Protein AF-A0A7J6PT13-F1 (afdb_monomer_lite)

Sequence (139 aa):
MDRQHLGESSAKRLRRYDPVDQLLLKEYGQRLEFLDREEALTLSSSSTIFVVGQMRALAAFASDPKCVVAKGVMRQINDFVRAEAGSPSRASQTVAFVRETDGLRKVVVVGVPAEATRNNNSARPDAVSKALVKFPQFA

Foldseek 3Di:
DDDDDDDDPPPPPPPPPDVVQVVCCVPPVDGDDPDDQVRVAVPAQADAAEAEDQLVVLVVQLPDPPNPDPPQLSVVSVVVSVVCVPPRQDKDKDWDWGQDPRGTYIYIYIHDRQDDDPPGDSRPVVRVVVVVVVPPPPD

pLDDT: mean 71.65, std 16.17, range [32.19, 91.75]

Secondary structure (DSSP, 8-state):
------------------HHHHHHHHHHS-------TTGGGGS-TTPPEEEEEEHHHHHHHHH-TT--S-HHHHHHHHHHHHHTTT-TTS-EEEEEEEEETTEEEEEEEEEE-S---TTS-TT-HHHHHHHHHT-----

Radius of gyration: 19.13 Å; chains: 1; bounding box: 38×50×62 Å

Organism: Perkinsus olseni (NCBI:txid32597)

Structure (mmCIF, N/CA/C/O backbone):
data_AF-A0A7J6PT13-F1
#
_entry.id   AF-A0A7J6PT13-F1
#
loop_
_atom_site.group_PDB
_atom_site.id
_atom_site.type_symbol
_atom_site.label_atom_id
_atom_site.label_alt_id
_atom_site.label_comp_id
_atom_site.label_asym_id
_atom_site.label_entity_id
_atom_site.label_seq_id
_atom_site.pdbx_PDB_ins_code
_atom_site.Cartn_x
_atom_site.Cartn_y
_atom_site.Cartn_z
_atom_site.occupancy
_atom_site.B_iso_or_equiv
_atom_site.auth_seq_id
_atom_site.auth_comp_id
_atom_site.auth_asym_id
_atom_site.auth_atom_id
_atom_site.pdbx_PDB_model_num
ATOM 1 N N . MET A 1 1 ? 13.433 -33.694 45.423 1.00 40.78 1 MET A N 1
ATOM 2 C CA . MET A 1 1 ? 14.435 -34.007 44.383 1.00 40.78 1 MET A CA 1
ATOM 3 C C . MET A 1 1 ? 13.661 -34.810 43.346 1.00 40.78 1 MET A C 1
ATOM 5 O O . MET A 1 1 ? 12.997 -35.741 43.765 1.00 40.78 1 MET A O 1
ATOM 9 N N . ASP A 1 2 ? 13.438 -34.378 42.105 1.00 35.88 2 ASP A N 1
ATOM 10 C CA . ASP A 1 2 ? 14.356 -33.721 41.175 1.00 35.88 2 ASP A CA 1
ATOM 11 C C . ASP A 1 2 ? 13.667 -32.725 40.227 1.00 35.88 2 ASP A C 1
ATOM 13 O O . ASP A 1 2 ? 12.559 -32.942 39.741 1.00 35.88 2 ASP A O 1
ATOM 17 N N . ARG A 1 3 ? 14.373 -31.618 39.965 1.00 39.47 3 ARG A N 1
ATOM 18 C CA . ARG A 1 3 ? 14.139 -30.656 38.881 1.00 39.47 3 ARG A CA 1
ATOM 19 C C . ARG A 1 3 ? 15.107 -30.990 37.751 1.00 39.47 3 ARG A C 1
ATOM 21 O O . ARG A 1 3 ? 16.299 -30.868 38.001 1.00 39.47 3 ARG A O 1
ATOM 28 N N . GLN A 1 4 ? 14.637 -31.269 36.536 1.00 39.00 4 GLN A N 1
ATOM 29 C CA . GLN A 1 4 ? 15.401 -31.064 35.289 1.00 39.00 4 GLN A CA 1
ATOM 30 C C . GLN A 1 4 ? 14.396 -30.737 34.167 1.00 39.00 4 GLN A C 1
ATOM 32 O O . GLN A 1 4 ? 13.620 -31.586 33.752 1.00 39.00 4 GLN A O 1
ATOM 37 N N . HIS A 1 5 ? 14.146 -29.451 33.900 1.00 36.44 5 HIS A N 1
ATOM 38 C CA . HIS A 1 5 ? 14.723 -28.694 32.778 1.00 36.44 5 HIS A CA 1
ATOM 39 C C . HIS A 1 5 ? 14.516 -29.361 31.406 1.00 36.44 5 HIS A C 1
ATOM 41 O O . HIS A 1 5 ? 15.438 -29.913 30.814 1.00 36.44 5 HIS A O 1
ATOM 47 N N . LEU A 1 6 ? 13.293 -29.240 30.879 1.00 40.22 6 LEU A N 1
ATOM 48 C CA . LEU A 1 6 ? 13.044 -29.314 29.441 1.00 40.22 6 LEU A CA 1
ATOM 49 C C . LEU A 1 6 ? 13.684 -28.084 28.795 1.00 40.22 6 LEU A C 1
ATOM 51 O O . LEU A 1 6 ? 13.354 -26.948 29.131 1.00 40.22 6 LEU A O 1
ATOM 55 N N . GLY A 1 7 ? 14.659 -28.337 27.925 1.00 34.41 7 GLY A N 1
ATOM 56 C CA . GLY A 1 7 ? 15.387 -27.317 27.191 1.00 34.41 7 GLY A CA 1
ATOM 57 C C . GLY A 1 7 ? 14.455 -26.519 26.290 1.00 34.41 7 GLY A C 1
ATOM 58 O O . GLY A 1 7 ? 14.064 -26.979 25.218 1.00 34.41 7 GLY A O 1
ATOM 59 N N . GLU A 1 8 ? 14.153 -25.293 26.703 1.00 40.03 8 GLU A N 1
ATOM 60 C CA . GLU A 1 8 ? 13.718 -24.257 25.782 1.00 40.03 8 GLU A CA 1
ATOM 61 C C . GLU A 1 8 ? 14.886 -23.960 24.847 1.00 40.03 8 GLU A C 1
ATOM 63 O O . GLU A 1 8 ? 15.922 -23.405 25.225 1.00 40.03 8 GLU A O 1
ATOM 68 N N . SER A 1 9 ? 14.718 -24.417 23.610 1.00 37.75 9 SER A N 1
ATOM 69 C CA . SER A 1 9 ? 15.548 -24.075 22.468 1.00 37.75 9 SER A CA 1
ATOM 70 C C . SER A 1 9 ? 15.574 -22.555 22.321 1.00 37.75 9 SER A C 1
ATOM 72 O O . SER A 1 9 ? 14.719 -21.943 21.683 1.00 37.75 9 SER A O 1
ATOM 74 N N . SER A 1 10 ? 16.575 -21.943 22.948 1.00 40.19 10 SER A N 1
ATOM 75 C CA . SER A 1 10 ? 17.066 -20.604 22.659 1.00 40.19 10 SER A CA 1
ATOM 76 C C . SER A 1 10 ? 17.574 -20.602 21.217 1.00 40.19 10 SER A C 1
ATOM 78 O O . SER A 1 10 ? 18.769 -20.725 20.932 1.00 40.19 10 SER A O 1
ATOM 80 N N . ALA A 1 11 ? 16.637 -20.526 20.271 1.00 41.66 11 ALA A N 1
ATOM 81 C CA . ALA A 1 11 ? 16.931 -20.162 18.904 1.00 41.66 11 ALA A CA 1
ATOM 82 C C . ALA A 1 11 ? 17.664 -18.824 18.986 1.00 41.66 11 ALA A C 1
ATOM 84 O O . ALA A 1 11 ? 17.089 -17.813 19.391 1.00 41.66 11 ALA A O 1
ATOM 85 N N . LYS A 1 12 ? 18.968 -18.858 18.692 1.00 41.50 12 LYS A N 1
ATOM 86 C CA . LYS A 1 12 ? 19.867 -17.706 18.696 1.00 41.50 12 LYS A CA 1
ATOM 87 C C . LYS A 1 12 ? 19.155 -16.551 17.999 1.00 41.50 12 LYS A C 1
ATOM 89 O O . LYS A 1 12 ? 19.058 -16.544 16.773 1.00 41.50 12 LYS A O 1
ATOM 94 N N . ARG A 1 13 ? 18.639 -15.593 18.780 1.00 43.84 13 ARG A N 1
ATOM 95 C CA . ARG A 1 13 ? 18.109 -14.325 18.277 1.00 43.84 13 ARG A CA 1
ATOM 96 C C . ARG A 1 13 ? 19.262 -13.664 17.538 1.00 43.84 13 ARG A C 1
ATOM 98 O O . ARG A 1 13 ? 20.152 -13.077 18.154 1.00 43.84 13 ARG A O 1
ATOM 105 N N . LEU A 1 14 ? 19.283 -13.848 16.221 1.00 43.50 14 LEU A N 1
ATOM 106 C CA . LEU A 1 14 ? 20.180 -13.157 15.317 1.00 43.50 14 LEU A CA 1
ATOM 107 C C . LEU A 1 14 ? 19.964 -11.676 15.621 1.00 43.50 14 LEU A C 1
ATOM 109 O O . LEU A 1 14 ? 18.862 -11.169 15.411 1.00 43.50 14 LEU A O 1
ATOM 113 N N . ARG A 1 15 ? 20.961 -11.006 16.211 1.00 51.12 15 ARG A N 1
ATOM 114 C CA . ARG A 1 15 ? 20.910 -9.559 16.426 1.00 51.12 15 ARG A CA 1
ATOM 115 C C . ARG A 1 15 ? 20.896 -8.928 15.036 1.00 51.12 15 ARG A C 1
ATOM 117 O O . ARG A 1 15 ? 21.951 -8.684 14.459 1.00 51.12 15 ARG A O 1
ATOM 124 N N . ARG A 1 16 ? 19.702 -8.771 14.457 1.00 56.38 16 ARG A N 1
ATOM 125 C CA . ARG A 1 16 ? 19.491 -8.029 13.220 1.00 56.38 16 ARG A CA 1
ATOM 126 C C . ARG A 1 16 ? 19.818 -6.585 13.555 1.00 56.38 16 ARG A C 1
ATOM 128 O O . ARG A 1 16 ? 19.066 -5.919 14.257 1.00 56.38 16 ARG A O 1
ATOM 135 N N . TYR A 1 17 ? 20.997 -6.152 13.135 1.00 58.03 17 TYR A N 1
ATOM 136 C CA . TYR A 1 17 ? 21.304 -4.739 13.052 1.00 58.03 17 TYR A CA 1
ATOM 137 C C . TYR A 1 17 ? 20.387 -4.159 11.976 1.00 58.03 17 TYR A C 1
ATOM 139 O O . TYR A 1 17 ? 20.582 -4.432 10.792 1.00 58.03 17 TYR A O 1
ATOM 147 N N . ASP A 1 18 ? 19.355 -3.437 12.405 1.00 64.19 18 ASP A N 1
ATOM 148 C CA . ASP A 1 18 ? 18.513 -2.651 11.517 1.00 64.19 18 ASP A CA 1
ATOM 149 C C . ASP A 1 18 ? 18.920 -1.175 11.663 1.00 64.19 18 ASP A C 1
ATOM 151 O O . ASP A 1 18 ? 18.640 -0.552 12.694 1.00 64.19 18 ASP A O 1
ATOM 155 N N . PRO A 1 19 ? 19.654 -0.613 10.687 1.00 65.38 19 PRO A N 1
ATOM 156 C CA . PRO A 1 19 ? 20.096 0.775 10.747 1.00 65.38 19 PRO A CA 1
ATOM 157 C C . PRO A 1 19 ? 18.920 1.759 10.748 1.00 65.38 19 PRO A C 1
ATOM 159 O O . PRO A 1 19 ? 19.073 2.868 11.254 1.00 65.38 19 PRO A O 1
ATOM 162 N N . VAL A 1 20 ? 17.754 1.362 10.226 1.00 65.31 20 VAL A N 1
ATOM 163 C CA . VAL A 1 20 ? 16.544 2.192 10.231 1.00 65.31 20 VAL A CA 1
ATOM 164 C C . VAL A 1 20 ? 15.955 2.248 11.636 1.00 65.31 20 VAL A C 1
ATOM 166 O O . VAL A 1 20 ? 15.652 3.336 12.117 1.00 65.31 20 VAL A O 1
ATOM 169 N N . ASP A 1 21 ? 15.881 1.110 12.330 1.00 66.00 21 ASP A N 1
ATOM 170 C CA . ASP A 1 21 ? 15.416 1.051 13.724 1.00 66.00 21 ASP A CA 1
ATOM 171 C C . ASP A 1 21 ? 16.320 1.886 14.650 1.00 66.00 21 ASP A C 1
ATOM 173 O O . ASP A 1 21 ? 15.839 2.637 15.493 1.00 66.00 21 ASP A O 1
ATOM 177 N N . GLN A 1 22 ? 17.646 1.854 14.447 1.00 67.56 22 GLN A N 1
ATOM 178 C CA . GLN A 1 22 ? 18.566 2.710 15.211 1.00 67.56 22 GLN A CA 1
ATOM 179 C C . GLN A 1 22 ? 18.413 4.200 14.912 1.00 67.56 22 GLN A C 1
ATOM 181 O O . GLN A 1 22 ? 18.582 5.017 15.819 1.00 67.56 22 GLN A O 1
ATOM 186 N N . LEU A 1 23 ? 18.160 4.558 13.654 1.00 70.75 23 LEU A N 1
ATOM 187 C CA . LEU A 1 23 ? 17.964 5.947 13.258 1.00 70.75 23 LEU A CA 1
ATOM 188 C C . LEU A 1 23 ? 16.668 6.493 13.862 1.00 70.75 23 LEU A C 1
ATOM 190 O O . LEU A 1 23 ? 16.691 7.545 14.493 1.00 70.75 23 LEU A O 1
ATOM 194 N N . LEU A 1 24 ? 15.577 5.731 13.778 1.00 66.56 24 LEU A N 1
ATOM 195 C CA . LEU A 1 24 ? 14.292 6.102 14.370 1.00 66.56 24 LEU A CA 1
ATOM 196 C C . LEU A 1 24 ? 14.362 6.205 15.895 1.00 66.56 24 LEU A C 1
ATOM 198 O O . LEU A 1 24 ? 13.853 7.166 16.474 1.00 66.56 24 LEU A O 1
ATOM 202 N N . LEU A 1 25 ? 15.068 5.278 16.544 1.00 69.25 25 LEU A N 1
ATOM 203 C CA . LEU A 1 25 ? 15.253 5.321 17.989 1.00 69.25 25 LEU A CA 1
ATOM 204 C C . LEU A 1 25 ? 16.077 6.541 18.421 1.00 69.25 25 LEU A C 1
ATOM 206 O O . LEU A 1 25 ? 15.784 7.142 19.451 1.00 69.25 25 LEU A O 1
ATOM 210 N N . LYS A 1 26 ? 17.101 6.919 17.645 1.00 69.38 26 LYS A N 1
ATOM 211 C CA . LYS A 1 26 ? 17.956 8.075 17.947 1.00 69.38 26 LYS A CA 1
ATOM 212 C C . LYS A 1 26 ? 17.286 9.415 17.665 1.00 69.38 26 LYS A C 1
ATOM 214 O O . LYS A 1 26 ? 17.447 10.328 18.465 1.00 69.38 26 LYS A O 1
ATOM 219 N N . GLU A 1 27 ? 16.598 9.548 16.537 1.00 67.31 27 GLU A N 1
ATOM 220 C CA . GLU A 1 27 ? 16.033 10.831 16.101 1.00 67.31 27 GLU A CA 1
ATOM 221 C C . GLU A 1 27 ? 14.636 11.086 16.670 1.00 67.31 27 GLU A C 1
ATOM 223 O O . GLU A 1 27 ? 14.301 12.228 16.973 1.00 67.31 27 GLU A O 1
ATOM 228 N N . TYR A 1 28 ? 13.839 10.034 16.863 1.00 64.88 28 TYR A N 1
ATOM 229 C CA . TYR A 1 28 ? 12.422 10.159 17.210 1.00 64.88 28 TYR A CA 1
ATOM 230 C C . TYR A 1 28 ? 12.048 9.449 18.518 1.00 64.88 28 TYR A C 1
ATOM 232 O O . TYR A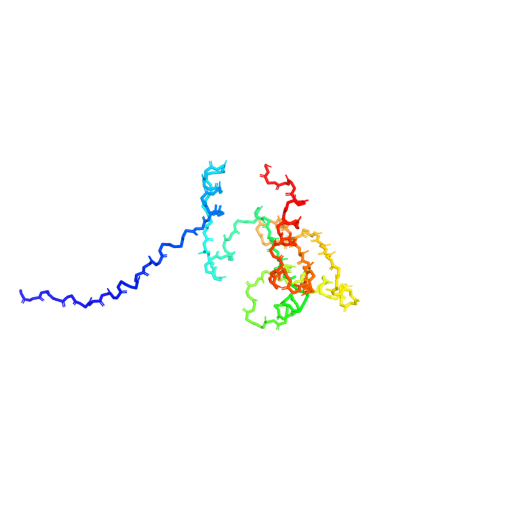 1 28 ? 10.899 9.530 18.945 1.00 64.88 28 TYR A O 1
ATOM 240 N N . GLY A 1 29 ? 12.985 8.743 19.167 1.00 66.56 29 GLY A N 1
ATOM 241 C CA . GLY A 1 29 ? 12.704 7.962 20.379 1.00 66.56 29 GLY A CA 1
ATOM 242 C C . GLY A 1 29 ? 11.731 6.802 20.146 1.00 66.56 29 GLY A C 1
ATOM 243 O O . GLY A 1 29 ? 11.183 6.252 21.099 1.00 66.56 29 GLY A O 1
ATOM 244 N N . GLN A 1 30 ? 11.494 6.442 18.884 1.00 57.94 30 GLN A N 1
ATOM 245 C CA . GLN A 1 30 ? 10.536 5.422 18.482 1.00 57.94 30 GLN A CA 1
ATOM 246 C C . GLN A 1 30 ? 11.268 4.151 18.081 1.00 57.94 30 GLN A C 1
ATOM 248 O O . GLN A 1 30 ? 12.297 4.195 17.411 1.00 57.94 30 GLN A O 1
ATOM 253 N N . ARG A 1 31 ? 10.715 3.009 18.481 1.00 60.91 31 ARG A N 1
ATOM 254 C CA . ARG A 1 31 ? 11.207 1.698 18.075 1.00 60.91 31 ARG A CA 1
ATOM 255 C C . ARG A 1 31 ? 10.264 1.117 17.035 1.00 60.91 31 ARG A C 1
ATOM 257 O O . ARG A 1 31 ? 9.049 1.183 17.212 1.00 60.91 31 ARG A O 1
ATOM 264 N N . LEU A 1 32 ? 10.811 0.544 15.969 1.00 59.31 32 LEU A N 1
ATOM 265 C CA . LEU A 1 32 ? 10.021 -0.252 15.045 1.00 59.31 32 LEU A CA 1
ATOM 266 C C . LEU A 1 32 ? 9.650 -1.557 15.743 1.00 59.31 32 LEU A C 1
ATOM 268 O O . LEU A 1 32 ? 10.495 -2.410 16.020 1.00 59.31 32 LEU A O 1
ATOM 272 N N . GLU A 1 33 ? 8.367 -1.710 16.030 1.00 59.84 33 GLU A N 1
ATOM 273 C CA . GLU A 1 33 ? 7.824 -2.969 16.507 1.00 59.84 33 GLU A CA 1
ATOM 274 C C . GLU A 1 33 ? 7.335 -3.780 15.311 1.00 59.84 33 GLU A C 1
ATOM 276 O O . GLU A 1 33 ? 6.487 -3.347 14.528 1.00 59.84 33 GLU A O 1
ATOM 281 N N . PHE A 1 34 ? 7.905 -4.974 15.157 1.00 62.81 34 PHE A N 1
ATOM 282 C CA . PHE A 1 34 ? 7.317 -5.989 14.297 1.00 62.81 34 PHE A CA 1
ATOM 283 C C . PHE A 1 34 ? 6.085 -6.526 15.014 1.00 62.81 34 PHE A C 1
ATOM 285 O O . PHE A 1 34 ? 6.211 -7.360 15.906 1.00 62.81 34 PHE A O 1
ATOM 292 N N . LEU A 1 35 ? 4.922 -6.011 14.634 1.00 56.50 35 LEU A N 1
ATOM 293 C CA . LEU A 1 35 ? 3.638 -6.517 15.097 1.00 56.50 35 LEU A CA 1
ATOM 294 C C . LEU A 1 35 ? 3.230 -7.708 14.235 1.00 56.50 35 LEU A C 1
ATOM 296 O O . LEU A 1 35 ? 3.298 -7.645 13.000 1.00 56.50 35 LEU A O 1
ATOM 300 N N . ASP A 1 36 ? 2.794 -8.784 14.883 1.00 57.66 36 ASP A N 1
ATOM 301 C CA . ASP A 1 36 ? 2.175 -9.898 14.172 1.00 57.66 36 ASP A CA 1
ATOM 302 C C . ASP A 1 36 ? 0.818 -9.474 13.577 1.00 57.66 36 ASP A C 1
ATOM 304 O O . ASP A 1 36 ? 0.228 -8.454 13.950 1.00 57.66 36 ASP A O 1
ATOM 308 N N . ARG A 1 37 ? 0.306 -10.258 12.614 1.00 55.38 37 ARG A N 1
ATOM 309 C CA . ARG A 1 37 ? -0.883 -9.904 11.804 1.00 55.38 37 ARG A CA 1
ATOM 310 C C . ARG A 1 37 ? -2.119 -9.555 12.650 1.00 55.38 37 ARG A C 1
ATOM 312 O O . ARG A 1 37 ? -2.944 -8.765 12.200 1.00 55.38 37 ARG A O 1
ATOM 319 N N . GLU A 1 38 ? -2.248 -10.133 13.843 1.00 52.34 38 GLU A N 1
ATOM 320 C CA . GLU A 1 38 ? -3.366 -9.890 14.766 1.00 52.34 38 GLU A CA 1
ATOM 321 C C . GLU A 1 38 ? -3.175 -8.632 15.629 1.00 52.34 38 GLU A C 1
ATOM 323 O O . GLU A 1 38 ? -4.145 -7.936 15.920 1.00 52.34 38 GLU A O 1
ATOM 328 N N . GLU A 1 39 ? -1.938 -8.273 15.974 1.00 54.25 39 GLU A N 1
ATOM 329 C CA . GLU A 1 39 ? -1.628 -7.108 16.815 1.00 54.25 39 GLU A CA 1
ATOM 330 C C . GLU A 1 39 ? -1.719 -5.796 16.026 1.00 54.25 39 GLU A C 1
ATOM 332 O O . GLU A 1 39 ? -2.187 -4.783 16.551 1.00 54.25 39 GLU A O 1
ATOM 337 N N . ALA A 1 40 ? -1.399 -5.823 14.726 1.00 57.69 40 ALA A N 1
ATOM 338 C CA . ALA A 1 40 ? -1.581 -4.683 13.823 1.00 57.69 40 ALA A CA 1
ATOM 339 C C . ALA A 1 40 ? -3.043 -4.183 13.770 1.00 57.69 40 ALA A C 1
ATOM 341 O O . ALA A 1 40 ? -3.294 -3.015 13.468 1.00 57.69 40 ALA A O 1
ATOM 342 N N . LEU A 1 41 ? -4.017 -5.043 14.093 1.00 52.75 41 LEU A N 1
ATOM 343 C CA . LEU A 1 41 ? -5.444 -4.704 14.120 1.00 52.75 41 LEU A CA 1
AT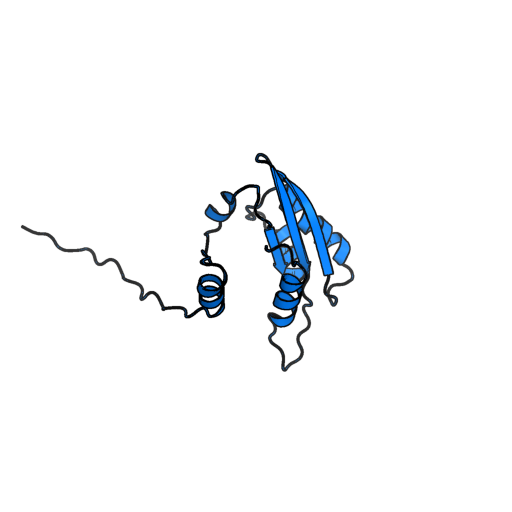OM 344 C C . LEU A 1 41 ? -5.834 -3.836 15.321 1.00 52.75 41 LEU A C 1
ATOM 346 O O . LEU A 1 41 ? -6.872 -3.181 15.276 1.00 52.75 41 LEU A O 1
ATOM 350 N N . THR A 1 42 ? -5.006 -3.811 16.368 1.00 56.56 42 THR A N 1
ATOM 351 C CA . THR A 1 42 ? -5.234 -3.017 17.588 1.00 56.56 42 THR A CA 1
ATOM 352 C C . THR A 1 42 ? -4.563 -1.643 17.569 1.00 56.56 42 THR A C 1
ATOM 354 O O . THR A 1 42 ? -4.660 -0.895 18.542 1.00 56.56 42 THR A O 1
ATOM 357 N N . LEU A 1 43 ? -3.903 -1.271 16.464 1.00 56.88 43 LEU A N 1
ATOM 358 C CA . LEU A 1 43 ? -3.306 0.056 16.311 1.00 56.88 43 LEU A CA 1
ATOM 359 C C . LEU A 1 43 ? -4.375 1.148 16.472 1.00 56.88 43 LEU A C 1
ATOM 361 O O . LEU A 1 43 ? -5.452 1.068 15.884 1.00 56.88 43 LEU A O 1
ATOM 365 N N . SER A 1 44 ? -4.052 2.193 17.241 1.00 57.03 44 SER A N 1
ATOM 366 C CA . SER A 1 44 ? -4.915 3.360 17.486 1.00 57.03 44 SER A CA 1
ATOM 367 C C . SER A 1 44 ? -5.564 3.888 16.197 1.00 57.03 44 SER A C 1
ATOM 369 O O . SER A 1 44 ? -4.934 3.947 15.131 1.00 57.03 44 SER A O 1
ATOM 371 N N . SER A 1 45 ? -6.823 4.318 16.279 1.00 59.66 45 SER A N 1
ATOM 372 C CA . SER A 1 45 ? -7.589 4.902 15.170 1.00 59.66 45 SER A CA 1
ATOM 373 C C . SER A 1 45 ? -6.987 6.186 14.590 1.00 59.66 45 SER A C 1
ATOM 375 O O . SER A 1 45 ? -7.348 6.564 13.479 1.00 59.66 45 SER A O 1
ATOM 377 N N . SER A 1 46 ? -6.025 6.811 15.277 1.00 62.03 46 SER A N 1
ATOM 378 C CA . SER A 1 46 ? -5.284 7.984 14.792 1.00 62.03 46 SER A CA 1
ATOM 379 C C . SER A 1 46 ? -4.082 7.668 13.888 1.00 62.03 46 SER A C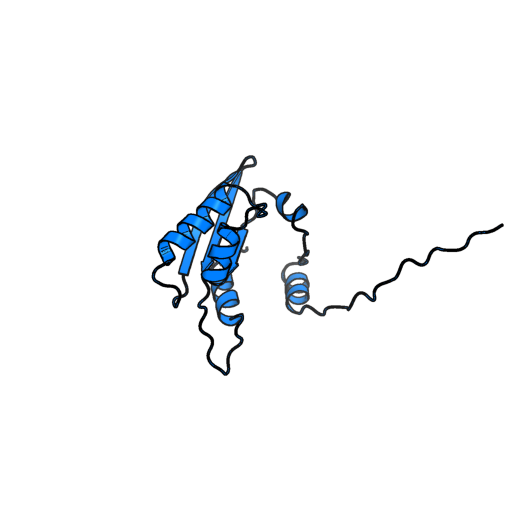 1
ATOM 381 O O . SER A 1 46 ? -3.491 8.586 13.320 1.00 62.03 46 SER A O 1
ATOM 383 N N . SER A 1 47 ? -3.691 6.398 13.745 1.00 72.12 47 SER A N 1
ATOM 384 C CA . SER A 1 47 ? -2.500 6.013 12.973 1.00 72.12 47 SER A CA 1
ATOM 385 C C . SER A 1 47 ? -2.720 6.102 11.456 1.00 72.12 47 SER A C 1
ATOM 387 O O . SER A 1 47 ? -3.786 5.776 10.942 1.00 72.12 47 SER A O 1
ATOM 389 N N . THR A 1 48 ? -1.707 6.544 10.705 1.00 79.00 48 THR A N 1
ATOM 390 C CA . THR A 1 48 ? -1.745 6.483 9.233 1.00 79.00 48 THR A CA 1
ATOM 391 C C . THR A 1 48 ? -1.298 5.099 8.771 1.00 79.00 48 THR A C 1
ATOM 393 O O . THR A 1 48 ? -0.237 4.632 9.177 1.00 79.00 48 THR A O 1
ATOM 396 N N . ILE A 1 49 ? -2.070 4.462 7.889 1.00 8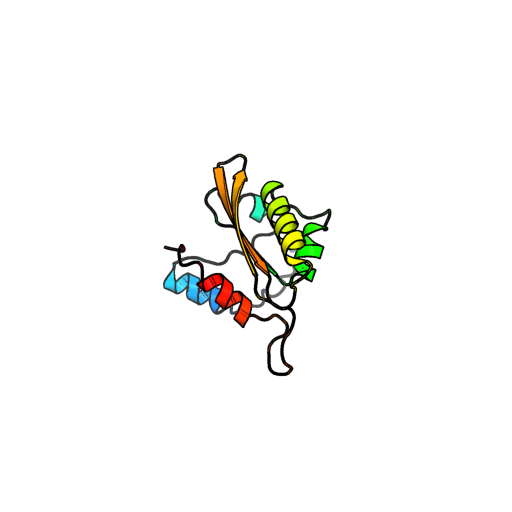2.94 49 ILE A N 1
ATOM 397 C CA . ILE A 1 49 ? -1.694 3.184 7.271 1.00 82.94 49 ILE A CA 1
ATOM 398 C C . ILE A 1 49 ? -1.027 3.451 5.927 1.00 82.94 49 ILE A C 1
ATOM 400 O O . ILE A 1 49 ? -1.622 4.077 5.048 1.00 82.94 49 ILE A O 1
ATOM 404 N N . PHE A 1 50 ? 0.174 2.907 5.751 1.00 85.38 50 PHE A N 1
ATOM 405 C CA . PHE A 1 50 ? 0.869 2.868 4.470 1.00 85.38 50 PHE A CA 1
ATOM 406 C C . PHE A 1 50 ? 0.810 1.461 3.890 1.00 85.38 50 PHE A C 1
ATOM 408 O O . PHE A 1 50 ? 1.254 0.498 4.510 1.00 85.38 50 PHE A O 1
ATOM 415 N N . VAL A 1 51 ? 0.293 1.353 2.671 1.00 88.50 51 VAL A N 1
ATOM 416 C CA . VAL A 1 51 ? 0.300 0.120 1.888 1.00 88.50 51 VAL A CA 1
ATOM 417 C C . VAL A 1 51 ? 1.169 0.371 0.668 1.00 88.50 51 VAL A C 1
ATOM 419 O O . VAL A 1 51 ? 0.770 1.078 -0.256 1.00 88.50 51 VAL A O 1
ATOM 422 N N . VAL A 1 52 ? 2.380 -0.179 0.676 1.00 87.88 52 VAL A N 1
ATOM 423 C CA . VAL A 1 52 ? 3.362 0.026 -0.392 1.00 87.88 52 VAL A CA 1
ATOM 424 C C . VAL A 1 52 ? 3.671 -1.311 -1.037 1.00 87.88 52 VAL A C 1
ATOM 426 O O . VAL A 1 52 ? 4.023 -2.272 -0.357 1.00 87.88 52 VAL A O 1
ATOM 429 N N . GLY A 1 53 ? 3.557 -1.382 -2.357 1.00 88.38 53 GLY A N 1
ATOM 430 C CA . GLY A 1 53 ? 3.860 -2.610 -3.072 1.00 88.38 53 GLY A CA 1
ATOM 431 C C . GLY A 1 53 ? 3.827 -2.436 -4.577 1.00 88.38 53 GLY A C 1
ATOM 432 O O . GLY A 1 53 ? 3.340 -1.441 -5.109 1.00 88.38 53 GLY A O 1
ATOM 433 N N . GLN A 1 54 ? 4.368 -3.422 -5.285 1.00 87.69 54 GLN A N 1
ATOM 434 C CA . GLN A 1 54 ? 4.186 -3.497 -6.731 1.00 87.69 54 GLN A CA 1
ATOM 435 C C . GLN A 1 54 ? 2.715 -3.780 -7.043 1.00 87.69 54 GLN A C 1
ATOM 437 O O . GLN A 1 54 ? 2.054 -4.493 -6.288 1.00 87.69 54 GLN A O 1
ATOM 442 N N . MET A 1 55 ? 2.218 -3.315 -8.192 1.00 87.50 55 MET A N 1
ATOM 443 C CA . MET A 1 55 ? 0.809 -3.502 -8.572 1.00 87.50 55 MET A CA 1
ATOM 444 C C . MET A 1 55 ? 0.346 -4.963 -8.513 1.00 87.50 55 MET A C 1
ATOM 446 O O . MET A 1 55 ? -0.753 -5.241 -8.046 1.00 87.50 55 MET A O 1
ATOM 450 N N . ARG A 1 56 ? 1.204 -5.915 -8.905 1.00 86.44 56 ARG A N 1
ATOM 451 C CA . ARG A 1 56 ? 0.901 -7.354 -8.798 1.00 86.44 56 ARG A CA 1
ATOM 452 C C . ARG A 1 56 ? 0.763 -7.824 -7.350 1.00 86.44 56 ARG A C 1
ATOM 454 O O . ARG A 1 56 ? -0.132 -8.607 -7.056 1.00 86.44 56 ARG A O 1
ATOM 461 N N . ALA A 1 57 ? 1.627 -7.344 -6.458 1.00 87.75 57 ALA A N 1
ATOM 462 C CA . ALA A 1 57 ? 1.571 -7.679 -5.039 1.00 87.75 57 ALA A CA 1
ATOM 463 C C . ALA A 1 57 ? 0.338 -7.055 -4.370 1.00 87.75 57 ALA A C 1
ATOM 465 O O . ALA A 1 57 ? -0.338 -7.730 -3.602 1.00 87.75 57 ALA A O 1
ATOM 466 N N . LEU A 1 58 ? -0.000 -5.809 -4.719 1.00 89.25 58 LEU A N 1
ATOM 467 C CA . LEU A 1 58 ? -1.212 -5.136 -4.245 1.00 89.25 58 LEU A CA 1
ATOM 468 C C . LEU A 1 58 ? -2.481 -5.844 -4.732 1.00 89.25 58 LEU A C 1
ATOM 470 O O . LEU A 1 58 ? -3.403 -6.040 -3.948 1.00 89.25 58 LEU A O 1
ATOM 474 N N . ALA A 1 59 ? -2.514 -6.283 -5.993 1.00 88.38 59 ALA A N 1
ATOM 475 C CA . ALA A 1 59 ? -3.6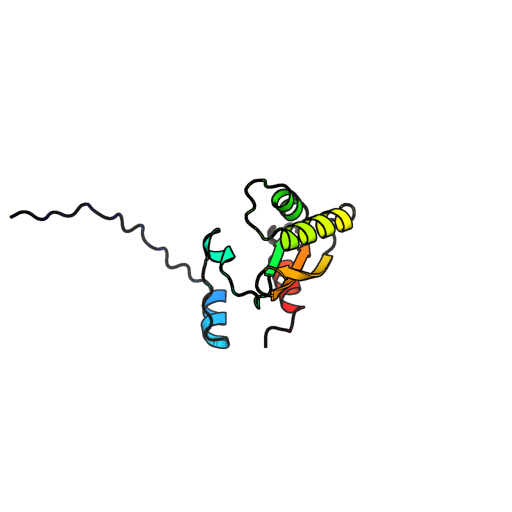25 -7.061 -6.532 1.00 88.38 59 ALA A CA 1
ATOM 476 C C . ALA A 1 59 ? -3.767 -8.421 -5.831 1.00 88.38 59 ALA A C 1
ATOM 478 O O . ALA A 1 59 ? -4.866 -8.781 -5.415 1.00 88.38 59 ALA A O 1
ATOM 479 N N . ALA A 1 60 ? -2.657 -9.144 -5.637 1.00 88.25 60 ALA A N 1
ATOM 480 C CA . ALA A 1 60 ? -2.656 -10.412 -4.910 1.00 88.25 60 ALA A CA 1
ATOM 481 C C . ALA A 1 60 ? -3.147 -10.231 -3.466 1.00 88.25 60 ALA A C 1
ATOM 483 O O . ALA A 1 60 ? -4.014 -10.975 -3.014 1.00 88.25 60 ALA A O 1
ATOM 484 N N . PHE A 1 61 ? -2.658 -9.195 -2.780 1.00 87.50 61 PHE A N 1
ATOM 485 C CA . PHE A 1 61 ? -3.082 -8.835 -1.429 1.00 87.50 61 PHE A CA 1
ATOM 486 C C . PHE A 1 61 ? -4.573 -8.484 -1.359 1.00 87.50 61 PHE A C 1
ATOM 488 O O . PHE A 1 61 ? -5.268 -8.930 -0.450 1.00 87.50 61 PHE A O 1
ATOM 495 N N . ALA A 1 62 ? -5.081 -7.730 -2.337 1.00 86.12 62 ALA A N 1
ATOM 496 C CA . ALA A 1 62 ? -6.491 -7.358 -2.417 1.00 86.12 62 ALA A CA 1
ATOM 497 C C . ALA A 1 62 ? -7.421 -8.561 -2.654 1.00 86.12 62 ALA A C 1
ATOM 499 O O . ALA A 1 62 ? -8.590 -8.525 -2.271 1.00 86.12 62 ALA A O 1
ATOM 500 N N . SER A 1 63 ? -6.894 -9.620 -3.276 1.00 84.50 63 SER A N 1
ATOM 501 C CA . SER A 1 63 ? -7.600 -10.877 -3.532 1.00 84.50 63 SER A CA 1
ATOM 502 C C . SER A 1 63 ? -7.383 -11.960 -2.467 1.00 84.50 63 SER A C 1
ATOM 504 O O . SER A 1 63 ? -8.004 -13.016 -2.566 1.00 84.50 63 SER A O 1
ATOM 506 N N . ASP A 1 64 ? -6.512 -11.739 -1.472 1.00 83.94 64 ASP A N 1
ATOM 507 C CA . ASP A 1 64 ? -6.200 -12.744 -0.448 1.00 83.94 64 ASP A CA 1
ATOM 508 C C . ASP A 1 64 ? -7.393 -12.913 0.515 1.00 83.94 64 ASP A C 1
ATOM 510 O O . ASP A 1 64 ? -7.689 -11.999 1.292 1.00 83.94 64 ASP A O 1
ATOM 514 N N . PRO A 1 65 ? -8.067 -14.082 0.534 1.00 74.94 65 PRO A N 1
ATOM 515 C CA . PRO A 1 65 ? -9.199 -14.324 1.425 1.00 74.94 65 PRO A CA 1
ATOM 516 C C . PRO A 1 65 ? -8.793 -14.368 2.903 1.00 74.94 65 PRO A C 1
ATOM 518 O O . PRO A 1 65 ? -9.649 -14.256 3.776 1.00 74.94 65 PRO A O 1
ATOM 521 N N . LYS A 1 66 ? -7.496 -14.527 3.201 1.00 78.94 66 LYS A N 1
ATOM 522 C CA . LYS A 1 66 ? -6.951 -14.484 4.563 1.00 78.94 66 LYS A CA 1
ATOM 523 C C . LYS A 1 66 ? -6.552 -13.070 4.983 1.00 78.94 66 LYS A C 1
ATOM 525 O O . LYS A 1 66 ? -5.962 -12.905 6.050 1.00 78.94 66 LYS A O 1
ATOM 530 N N . CYS A 1 67 ? -6.810 -12.056 4.156 1.00 70.81 67 CYS A N 1
ATOM 531 C CA . CYS A 1 67 ? -6.418 -10.694 4.460 1.00 70.81 67 CYS A CA 1
ATOM 532 C C . CYS A 1 67 ? -7.244 -10.103 5.602 1.00 70.81 67 CYS A C 1
ATOM 534 O O . CYS A 1 67 ? -8.420 -9.776 5.448 1.00 70.81 67 CYS A O 1
ATOM 536 N N . VAL A 1 68 ? -6.595 -9.944 6.755 1.00 70.88 68 VAL A N 1
ATOM 537 C CA . VAL A 1 68 ? -7.170 -9.296 7.932 1.00 70.88 68 VAL A CA 1
ATOM 538 C C . VAL A 1 68 ? -6.774 -7.821 7.904 1.00 70.88 68 VAL A C 1
ATOM 540 O O . VAL A 1 68 ? -5.770 -7.415 8.474 1.00 70.88 68 VAL A O 1
ATOM 543 N N . VAL A 1 69 ? -7.527 -7.019 7.156 1.00 77.38 69 VAL A N 1
ATOM 544 C CA . VAL A 1 69 ? -7.468 -5.550 7.203 1.00 77.38 69 VAL A CA 1
ATOM 545 C C . VAL A 1 69 ? -8.888 -5.004 7.232 1.00 77.38 69 VAL A C 1
ATOM 547 O O . VAL A 1 69 ? -9.826 -5.650 6.756 1.00 77.38 69 VAL A O 1
ATOM 550 N N . ALA A 1 70 ? -9.064 -3.803 7.779 1.00 78.75 70 ALA A N 1
ATOM 551 C CA . ALA A 1 70 ? -10.374 -3.171 7.835 1.00 78.75 70 ALA A CA 1
ATOM 552 C C . ALA A 1 70 ? -11.002 -3.072 6.431 1.00 78.75 70 ALA A C 1
ATOM 554 O O . ALA A 1 70 ? -10.336 -2.730 5.450 1.00 78.75 70 ALA A O 1
ATOM 555 N N . LYS A 1 71 ? -12.314 -3.333 6.327 1.00 83.06 71 LYS A N 1
ATOM 556 C CA . LYS A 1 71 ? -13.045 -3.355 5.042 1.00 83.06 71 LYS A CA 1
ATOM 557 C C . LYS A 1 71 ? -12.854 -2.075 4.225 1.00 83.06 71 LYS A C 1
ATOM 559 O O . LYS A 1 71 ? -12.787 -2.130 3.000 1.00 83.06 71 LYS A O 1
ATOM 564 N N . GLY A 1 72 ? -12.771 -0.927 4.896 1.00 83.56 72 GLY A N 1
ATOM 565 C CA . GLY A 1 72 ? -12.542 0.353 4.238 1.00 83.56 72 GLY A CA 1
ATOM 566 C C . GLY A 1 72 ? -11.135 0.473 3.646 1.00 83.56 72 GLY A C 1
ATOM 567 O O . GLY A 1 72 ? -11.010 0.903 2.505 1.00 83.56 72 GLY A O 1
ATOM 568 N N . VAL A 1 73 ? -10.102 0.004 4.355 1.00 85.38 73 VAL A N 1
ATOM 569 C CA . VAL A 1 73 ? -8.722 -0.079 3.840 1.00 85.38 73 VAL A CA 1
ATOM 570 C C . VAL A 1 73 ? -8.672 -1.014 2.631 1.00 85.38 73 VAL A C 1
ATOM 572 O O . VAL A 1 73 ? -8.156 -0.639 1.581 1.00 85.38 73 VAL A O 1
ATOM 575 N N . MET A 1 74 ? -9.293 -2.194 2.734 1.00 88.50 74 MET A N 1
ATOM 576 C CA . MET A 1 74 ? -9.357 -3.154 1.628 1.00 88.50 74 MET A CA 1
ATOM 577 C C . MET A 1 74 ? -10.044 -2.574 0.386 1.00 88.50 74 MET A C 1
ATOM 579 O O . MET A 1 74 ? -9.605 -2.810 -0.742 1.00 88.50 74 MET A O 1
ATOM 583 N N . ARG A 1 75 ? -11.115 -1.794 0.574 1.00 89.44 75 ARG A N 1
ATOM 584 C CA . ARG A 1 75 ? -11.789 -1.100 -0.528 1.00 89.44 75 ARG A CA 1
ATOM 585 C C . ARG A 1 75 ? -10.843 -0.117 -1.220 1.00 89.44 75 ARG A C 1
ATOM 587 O O . ARG A 1 75 ? -10.751 -0.162 -2.438 1.00 89.44 75 ARG A O 1
ATOM 594 N N . GLN A 1 76 ? -10.098 0.690 -0.461 1.00 90.31 76 GLN A N 1
ATOM 595 C CA . GLN A 1 76 ? -9.146 1.648 -1.038 1.00 90.31 76 GLN A CA 1
ATOM 596 C C . GLN A 1 76 ? -8.046 0.966 -1.856 1.00 90.31 76 GLN A C 1
ATOM 598 O O . GLN A 1 76 ? -7.702 1.442 -2.935 1.00 90.31 76 GLN A O 1
ATOM 603 N N . ILE A 1 77 ? -7.527 -0.174 -1.389 1.00 90.81 77 ILE A N 1
ATOM 604 C CA . ILE A 1 77 ? -6.536 -0.950 -2.149 1.00 90.81 77 ILE A CA 1
ATOM 605 C C . ILE A 1 77 ? -7.156 -1.479 -3.451 1.00 90.81 77 ILE A C 1
ATOM 607 O O . ILE A 1 77 ? -6.541 -1.370 -4.507 1.00 90.81 77 ILE A O 1
ATOM 611 N N . ASN A 1 78 ? -8.379 -2.015 -3.402 1.00 91.75 78 ASN A N 1
ATOM 612 C CA . ASN A 1 78 ? -9.075 -2.508 -4.593 1.00 91.75 78 ASN A CA 1
ATOM 613 C C . ASN A 1 78 ? -9.364 -1.398 -5.613 1.00 91.75 78 ASN A C 1
ATOM 615 O O . ASN A 1 78 ? -9.141 -1.596 -6.807 1.00 91.75 78 ASN A O 1
ATOM 619 N N . ASP A 1 79 ? -9.841 -0.241 -5.155 1.00 91.12 79 ASP A N 1
ATOM 620 C CA . ASP A 1 79 ? -10.130 0.909 -6.015 1.00 91.12 79 ASP A CA 1
ATOM 621 C C . ASP A 1 79 ? -8.846 1.418 -6.682 1.00 91.12 79 ASP A C 1
ATOM 623 O O . ASP A 1 79 ? -8.826 1.651 -7.892 1.00 91.12 79 ASP A O 1
ATOM 627 N N . PHE A 1 80 ? -7.745 1.481 -5.926 1.00 90.69 80 PHE A N 1
ATOM 628 C CA . PHE A 1 80 ? -6.426 1.814 -6.456 1.00 90.69 80 PHE A CA 1
ATOM 629 C C . PHE A 1 80 ? -5.950 0.806 -7.511 1.00 90.69 80 PHE A C 1
ATOM 631 O O . PHE A 1 80 ? -5.568 1.195 -8.613 1.00 90.69 80 PHE A O 1
ATOM 638 N N . VAL A 1 81 ? -6.025 -0.497 -7.215 1.00 90.25 81 VAL A N 1
ATOM 639 C CA . VAL A 1 81 ? -5.630 -1.562 -8.153 1.00 90.25 81 VAL A CA 1
ATOM 640 C C . VAL A 1 81 ? -6.435 -1.495 -9.451 1.00 90.25 81 VAL A C 1
ATOM 642 O O . VAL A 1 81 ? -5.869 -1.682 -10.526 1.00 90.25 81 VAL A O 1
ATOM 645 N N . ARG A 1 82 ? -7.738 -1.199 -9.374 1.00 89.56 82 ARG A N 1
ATOM 646 C CA . ARG A 1 82 ? -8.602 -1.045 -10.553 1.00 89.56 82 ARG A CA 1
ATOM 647 C C . ARG A 1 82 ? -8.254 0.193 -11.373 1.00 89.56 82 ARG A C 1
ATOM 649 O O . ARG A 1 82 ? -8.192 0.090 -12.594 1.00 89.56 82 ARG A O 1
ATOM 656 N N . ALA A 1 83 ? -8.019 1.332 -10.721 1.00 86.75 83 ALA A N 1
ATOM 657 C CA . ALA A 1 83 ? -7.659 2.578 -11.397 1.00 86.75 83 ALA A CA 1
ATOM 658 C C . ALA A 1 83 ? -6.319 2.462 -12.144 1.00 86.75 83 ALA A C 1
ATOM 660 O O . ALA A 1 83 ? -6.171 2.965 -13.255 1.00 86.75 83 ALA A O 1
ATOM 661 N N . GLU A 1 84 ? -5.365 1.736 -11.563 1.00 84.69 84 GLU A N 1
ATOM 662 C CA . GLU A 1 84 ? -3.994 1.626 -12.067 1.00 84.69 84 GLU A CA 1
ATOM 663 C C . GLU A 1 84 ? -3.738 0.364 -12.910 1.00 84.69 84 GLU A C 1
ATOM 665 O O . GLU A 1 84 ? -2.614 0.133 -13.362 1.00 84.69 84 GLU A O 1
ATOM 670 N N . ALA A 1 85 ? -4.768 -0.448 -13.181 1.00 75.38 85 ALA A N 1
ATOM 671 C CA . ALA A 1 85 ? -4.652 -1.711 -13.918 1.00 75.38 85 ALA A CA 1
ATOM 672 C C . ALA A 1 85 ? -4.014 -1.565 -15.319 1.00 75.38 85 ALA A C 1
ATOM 674 O O . ALA A 1 85 ? -3.450 -2.527 -15.841 1.00 75.38 85 ALA A O 1
ATOM 675 N N . GLY A 1 86 ? -4.068 -0.367 -15.916 1.00 68.88 86 GLY A N 1
ATOM 676 C CA . GLY A 1 86 ? -3.477 -0.051 -17.221 1.00 68.88 86 GLY A CA 1
ATOM 677 C C . GLY A 1 86 ? -2.081 0.592 -17.197 1.00 68.88 86 GLY A C 1
ATOM 678 O O . GLY A 1 86 ? -1.493 0.746 -18.264 1.00 68.88 86 GLY A O 1
ATOM 679 N N . SER A 1 87 ? -1.534 0.961 -16.029 1.00 66.88 87 SER A N 1
ATOM 680 C CA . SER A 1 87 ? -0.294 1.763 -15.923 1.00 66.88 87 SER A CA 1
ATOM 681 C C . SER A 1 87 ? 0.757 1.212 -14.931 1.00 66.88 87 SER A C 1
ATOM 683 O O . SER A 1 87 ? 1.324 1.977 -14.150 1.00 66.88 87 SER A O 1
ATOM 685 N N . PRO A 1 88 ? 1.112 -0.090 -14.959 1.00 66.12 88 PRO A N 1
ATOM 686 C CA . PRO A 1 88 ? 1.947 -0.725 -13.926 1.00 66.12 88 PRO A CA 1
ATOM 687 C C . PRO A 1 88 ? 3.424 -0.281 -13.895 1.00 66.12 88 PRO A C 1
ATOM 689 O O . PRO A 1 88 ? 4.156 -0.646 -12.974 1.00 66.12 88 PRO A O 1
ATOM 692 N N . SER A 1 89 ? 3.892 0.457 -14.905 1.00 64.81 89 SER A N 1
ATOM 693 C CA . SER A 1 89 ? 5.287 0.903 -15.034 1.00 64.81 89 SER A CA 1
ATOM 694 C C . SER A 1 89 ? 5.560 2.267 -14.394 1.00 64.81 89 SER A C 1
ATOM 696 O O . SER A 1 89 ? 6.717 2.677 -14.288 1.00 64.81 89 SER A O 1
ATOM 698 N N . ARG A 1 90 ? 4.523 2.983 -13.943 1.00 67.38 90 ARG A N 1
ATOM 699 C CA . ARG A 1 90 ? 4.664 4.298 -13.308 1.00 67.38 90 ARG A CA 1
ATOM 700 C C . ARG A 1 90 ? 4.461 4.196 -11.805 1.00 67.38 90 ARG A C 1
ATOM 702 O O . ARG A 1 90 ? 3.706 3.366 -11.318 1.00 67.38 90 ARG A O 1
ATOM 709 N N . ALA A 1 91 ? 5.160 5.059 -11.072 1.00 72.31 91 ALA A N 1
ATOM 710 C CA . ALA A 1 91 ? 4.873 5.247 -9.661 1.00 72.31 91 ALA A CA 1
ATOM 711 C C . ALA A 1 91 ? 3.530 5.974 -9.540 1.00 72.31 91 ALA A C 1
ATOM 713 O O . ALA A 1 91 ? 3.375 7.066 -10.095 1.00 72.31 91 ALA A O 1
ATOM 714 N N . SER A 1 92 ? 2.590 5.380 -8.815 1.00 82.50 92 SER A N 1
ATOM 715 C CA . SER A 1 92 ? 1.268 5.948 -8.563 1.00 82.50 92 SER A CA 1
ATOM 716 C C . SER A 1 92 ? 0.940 5.896 -7.078 1.00 82.50 92 SER A C 1
ATOM 718 O O . SER A 1 92 ? 1.489 5.096 -6.316 1.00 82.50 92 SER A O 1
ATOM 720 N N . GLN A 1 93 ? 0.092 6.821 -6.640 1.00 85.44 93 GLN A N 1
ATOM 721 C CA . GLN A 1 93 ? -0.261 6.963 -5.234 1.00 85.44 93 GLN A CA 1
ATOM 722 C C . GLN A 1 93 ? -1.694 7.458 -5.087 1.00 85.44 93 GLN A C 1
ATOM 724 O O . GLN A 1 93 ? -2.157 8.278 -5.880 1.00 85.44 93 GLN A O 1
ATOM 729 N N . THR A 1 94 ? -2.360 7.012 -4.030 1.00 86.06 94 THR A N 1
ATOM 730 C CA . THR A 1 94 ? -3.634 7.574 -3.586 1.00 86.06 94 THR A CA 1
ATOM 731 C C . THR A 1 94 ? -3.639 7.764 -2.075 1.00 86.06 94 THR A C 1
ATOM 733 O O . THR A 1 94 ? -2.959 7.049 -1.334 1.00 86.06 94 THR A O 1
ATOM 736 N N . VAL A 1 95 ? -4.403 8.755 -1.625 1.00 86.94 95 VAL A N 1
ATOM 737 C CA . VAL A 1 95 ? -4.618 9.063 -0.213 1.00 86.94 95 VAL A CA 1
ATOM 738 C C . VAL A 1 95 ? -6.115 9.140 0.018 1.00 86.94 95 VAL A C 1
ATOM 740 O O . VAL A 1 95 ? -6.814 9.876 -0.676 1.00 86.94 95 VAL A O 1
ATOM 743 N N . ALA A 1 96 ? -6.597 8.410 1.014 1.00 86.38 96 ALA A N 1
ATOM 744 C CA . ALA A 1 96 ? -8.000 8.396 1.386 1.00 86.38 96 ALA A CA 1
ATOM 745 C C . ALA A 1 96 ? -8.160 8.426 2.903 1.00 86.38 96 ALA A C 1
ATOM 747 O O . ALA A 1 96 ? -7.311 7.934 3.646 1.00 86.38 96 ALA A O 1
ATOM 748 N N . PHE A 1 97 ? -9.280 8.975 3.363 1.00 86.31 97 PHE A N 1
ATOM 749 C CA . PHE A 1 97 ? -9.702 8.851 4.752 1.00 86.31 97 PHE A CA 1
ATOM 750 C C . PHE A 1 97 ? -10.781 7.782 4.843 1.00 86.31 97 PHE A C 1
ATOM 752 O O . PHE A 1 97 ? -11.815 7.858 4.179 1.00 86.31 97 PHE A O 1
ATOM 759 N N . VAL A 1 98 ? -10.526 6.771 5.662 1.00 85.75 98 VAL A N 1
ATOM 760 C CA . VAL A 1 98 ? -11.436 5.664 5.914 1.00 85.75 98 VAL A CA 1
ATOM 761 C C . VAL A 1 98 ? -12.033 5.849 7.297 1.00 85.75 98 VAL A C 1
ATOM 763 O O . VAL A 1 98 ? -11.310 5.981 8.280 1.00 85.75 98 VAL A O 1
ATOM 766 N N . ARG A 1 99 ? -13.363 5.857 7.382 1.00 83.19 99 ARG A N 1
ATOM 767 C CA . ARG A 1 99 ? -14.051 5.828 8.671 1.00 83.19 99 ARG A CA 1
ATOM 768 C C . ARG A 1 99 ? -14.073 4.398 9.199 1.00 83.19 99 ARG A C 1
ATOM 770 O O . ARG A 1 99 ? -14.623 3.510 8.549 1.00 83.19 99 ARG A O 1
ATOM 777 N N . GLU A 1 100 ? -13.481 4.202 10.364 1.00 78.62 100 GLU A N 1
ATOM 778 C CA . GLU A 1 100 ? -13.529 2.967 11.141 1.00 78.62 100 GLU A CA 1
ATOM 779 C C . GLU A 1 100 ? -14.408 3.162 12.385 1.00 78.62 100 GLU A C 1
ATOM 781 O O . GLU A 1 100 ? -14.950 4.249 12.610 1.00 78.62 100 GLU A O 1
ATOM 786 N N . THR A 1 101 ? -14.597 2.098 13.170 1.00 73.50 101 THR A N 1
ATOM 787 C CA . THR A 1 101 ? -15.422 2.128 14.392 1.00 73.50 101 THR A CA 1
ATOM 788 C C . THR A 1 101 ? -14.951 3.193 15.375 1.00 73.50 101 THR A C 1
ATOM 790 O O . THR A 1 101 ? -15.778 3.878 15.973 1.00 73.50 101 THR A O 1
ATOM 793 N N . ASP A 1 102 ? -13.637 3.402 15.447 1.00 71.56 102 ASP A N 1
ATOM 794 C CA . ASP A 1 102 ? -13.004 4.198 16.497 1.00 71.56 102 ASP A CA 1
ATOM 795 C C . ASP A 1 102 ? -12.497 5.560 15.986 1.00 71.56 102 ASP A C 1
ATOM 797 O O . ASP A 1 102 ? -11.793 6.272 16.704 1.00 71.56 102 ASP A O 1
ATOM 801 N N . GLY A 1 103 ? -12.816 5.941 14.739 1.00 76.81 103 GLY A N 1
ATOM 802 C CA . GLY A 1 103 ? -12.431 7.241 14.179 1.00 76.81 103 GLY A CA 1
ATOM 803 C C . GLY A 1 103 ? -12.192 7.267 12.670 1.00 76.81 103 GLY A C 1
ATOM 804 O O . GLY A 1 103 ? -12.551 6.351 11.931 1.00 76.81 103 GLY A O 1
ATOM 805 N N . LEU A 1 104 ? -11.601 8.366 12.197 1.00 80.38 104 LEU A N 1
ATOM 806 C CA . LEU A 1 104 ? -11.136 8.512 10.818 1.00 80.38 104 LEU A CA 1
ATOM 807 C C . LEU A 1 104 ? -9.659 8.147 10.736 1.00 80.38 104 LEU A C 1
ATOM 809 O O . LEU A 1 104 ? -8.836 8.730 11.434 1.00 80.38 104 LEU A O 1
ATOM 813 N N . ARG A 1 105 ? -9.334 7.243 9.817 1.00 81.94 105 ARG A N 1
ATOM 814 C CA . ARG A 1 105 ? -7.980 6.773 9.573 1.00 81.94 105 ARG A CA 1
ATOM 815 C C . ARG A 1 105 ? -7.492 7.213 8.200 1.00 81.94 105 ARG A C 1
ATOM 817 O O . ARG A 1 105 ? -8.201 7.059 7.205 1.00 81.94 105 ARG A O 1
ATOM 824 N N . LYS A 1 106 ? -6.274 7.748 8.125 1.00 85.06 106 LYS A N 1
ATOM 825 C CA . LYS A 1 106 ? -5.629 8.094 6.852 1.00 85.06 106 LYS A CA 1
ATOM 826 C C . LYS A 1 106 ? -4.990 6.841 6.257 1.00 85.06 106 LYS A C 1
ATOM 828 O O . LYS A 1 106 ? -4.188 6.181 6.912 1.00 85.06 106 LYS A O 1
ATOM 833 N N . VAL A 1 107 ? -5.338 6.522 5.018 1.00 87.81 107 VAL A N 1
ATOM 834 C CA . VAL A 1 107 ? -4.802 5.388 4.263 1.00 87.81 107 VAL A CA 1
ATOM 835 C C . VAL A 1 107 ? -4.067 5.925 3.051 1.00 87.81 107 VAL A C 1
ATOM 837 O O . VAL A 1 107 ? -4.616 6.697 2.264 1.00 87.81 107 VAL A O 1
ATOM 840 N N . VAL A 1 108 ? -2.821 5.504 2.906 1.00 87.75 108 VAL A N 1
ATOM 841 C CA . VAL A 1 108 ? -1.956 5.846 1.786 1.00 87.75 108 VAL A CA 1
ATOM 842 C C . VAL A 1 108 ? -1.608 4.556 1.061 1.00 87.75 108 VAL A C 1
ATOM 844 O O . VAL A 1 108 ? -0.982 3.670 1.642 1.00 87.75 108 VAL A O 1
ATOM 847 N N . VAL A 1 109 ? -2.001 4.446 -0.206 1.00 89.56 109 VAL A N 1
ATOM 848 C CA . VAL A 1 109 ? -1.644 3.303 -1.057 1.00 89.56 109 VAL A CA 1
ATOM 849 C C . VAL A 1 109 ? -0.670 3.780 -2.124 1.00 89.56 109 VAL A C 1
ATOM 851 O O . VAL A 1 109 ? -0.913 4.792 -2.783 1.00 89.56 109 VAL A O 1
ATOM 854 N N . VAL A 1 110 ? 0.442 3.066 -2.276 1.00 88.69 110 VAL A N 1
ATOM 855 C CA . VAL A 1 110 ? 1.524 3.408 -3.201 1.00 88.69 110 VAL A CA 1
ATOM 856 C C . VAL A 1 110 ? 1.854 2.206 -4.076 1.00 88.69 110 VAL A C 1
ATOM 858 O O . VAL A 1 110 ? 2.292 1.163 -3.583 1.00 88.69 110 VAL A O 1
ATOM 861 N N . GLY A 1 111 ? 1.712 2.395 -5.385 1.00 88.06 111 GLY A N 1
ATOM 862 C CA . GLY A 1 111 ? 2.209 1.492 -6.411 1.00 88.06 111 GLY A CA 1
ATOM 863 C C . GLY A 1 111 ? 3.665 1.811 -6.736 1.00 88.06 111 GLY A C 1
ATOM 864 O O . GLY A 1 111 ? 3.969 2.883 -7.265 1.00 88.06 111 GLY A O 1
ATOM 865 N N . VAL A 1 112 ? 4.579 0.887 -6.433 1.00 87.44 112 VAL A N 1
ATOM 866 C CA . VAL A 1 112 ? 5.979 0.996 -6.873 1.00 87.44 112 VAL A CA 1
ATOM 867 C C . VAL A 1 112 ? 6.181 0.324 -8.237 1.00 87.44 112 VAL A C 1
ATOM 869 O O . VAL A 1 112 ? 5.646 -0.767 -8.462 1.00 87.44 112 VAL A O 1
ATOM 872 N N . PRO A 1 113 ? 6.968 0.935 -9.146 1.00 82.25 113 PRO A N 1
ATOM 873 C CA . PRO A 1 113 ? 7.275 0.343 -10.444 1.00 82.25 113 PRO A CA 1
ATOM 874 C C . PRO A 1 113 ? 7.907 -1.042 -10.293 1.00 82.25 113 PRO A C 1
ATOM 876 O O . PRO A 1 113 ? 8.795 -1.238 -9.463 1.00 82.25 113 PRO A O 1
ATOM 879 N N . ALA A 1 114 ? 7.475 -1.994 -11.119 1.00 77.19 114 ALA A N 1
ATOM 880 C CA . ALA A 1 114 ? 8.032 -3.348 -11.111 1.00 77.19 114 ALA A CA 1
ATOM 881 C C . ALA A 1 114 ? 9.402 -3.438 -11.807 1.00 77.19 114 ALA A C 1
ATOM 883 O O . ALA A 1 114 ? 10.198 -4.327 -11.513 1.00 77.19 114 ALA A O 1
ATOM 884 N N . GLU A 1 115 ? 9.681 -2.532 -12.744 1.00 77.00 115 GLU A N 1
ATOM 885 C CA . GLU A 1 115 ? 10.902 -2.565 -13.541 1.00 77.00 115 GLU A CA 1
ATOM 886 C C . GLU A 1 115 ? 12.099 -2.114 -12.705 1.00 77.00 115 GLU A C 1
ATOM 888 O O . GLU A 1 115 ? 12.120 -1.001 -12.187 1.00 77.00 115 GLU A O 1
ATOM 893 N N . ALA A 1 116 ? 13.124 -2.953 -12.600 1.00 78.31 116 ALA A N 1
ATOM 894 C CA . ALA A 1 116 ? 14.443 -2.589 -12.099 1.00 78.31 116 ALA A CA 1
ATOM 895 C C . ALA A 1 116 ? 15.464 -2.856 -13.209 1.00 78.31 116 ALA A C 1
ATOM 897 O O . ALA A 1 116 ? 15.405 -3.888 -13.877 1.00 78.31 116 ALA A O 1
ATOM 898 N N . THR A 1 117 ? 16.400 -1.931 -13.429 1.00 80.81 117 THR A N 1
ATOM 899 C CA . THR A 1 117 ? 17.534 -2.196 -14.323 1.00 80.81 117 THR A CA 1
ATOM 900 C C . THR A 1 117 ? 18.435 -3.268 -13.707 1.00 80.81 117 THR A C 1
ATOM 902 O O . THR A 1 117 ? 18.416 -3.473 -12.495 1.00 80.81 117 THR A O 1
ATOM 905 N N . ARG A 1 118 ? 19.272 -3.934 -14.517 1.00 84.88 118 ARG A N 1
ATOM 906 C CA . ARG A 1 118 ? 20.197 -4.993 -14.052 1.00 84.88 118 ARG A CA 1
ATOM 907 C C . ARG A 1 118 ? 21.081 -4.567 -12.868 1.00 84.88 118 ARG A C 1
ATOM 909 O O . ARG A 1 118 ? 21.468 -5.408 -12.066 1.00 84.88 118 ARG A O 1
ATOM 916 N N . ASN A 1 119 ? 21.386 -3.274 -12.770 1.00 87.88 119 ASN A N 1
ATOM 917 C CA . ASN A 1 119 ? 22.241 -2.704 -11.728 1.00 87.88 119 ASN A CA 1
ATOM 918 C C . ASN A 1 119 ? 21.445 -2.143 -10.536 1.00 87.88 119 ASN A C 1
ATOM 920 O O . ASN A 1 119 ? 22.030 -1.490 -9.678 1.00 87.88 119 ASN A O 1
ATOM 924 N N . ASN A 1 120 ? 20.124 -2.342 -10.493 1.00 83.06 120 ASN A N 1
ATOM 925 C CA . ASN A 1 120 ? 19.263 -1.856 -9.423 1.00 83.06 120 ASN A CA 1
ATOM 926 C C . ASN A 1 120 ? 18.616 -3.023 -8.661 1.00 83.06 120 ASN A C 1
ATOM 928 O O . ASN A 1 120 ? 18.422 -4.114 -9.194 1.00 83.06 120 ASN A O 1
ATOM 932 N N . ASN A 1 121 ? 18.267 -2.787 -7.399 1.00 82.19 121 ASN A N 1
ATOM 933 C CA . ASN A 1 121 ? 17.598 -3.777 -6.566 1.00 82.19 121 ASN A CA 1
ATOM 934 C C . ASN A 1 121 ? 16.158 -4.006 -7.070 1.00 82.19 121 ASN A C 1
ATOM 936 O O . ASN A 1 121 ? 15.391 -3.054 -7.230 1.00 82.19 121 ASN A O 1
ATOM 940 N N . SER A 1 122 ? 15.783 -5.269 -7.291 1.00 82.06 122 SER A N 1
ATOM 941 C CA . SER A 1 122 ? 14.458 -5.671 -7.787 1.00 82.06 122 SER A CA 1
ATOM 942 C C . SER A 1 122 ? 13.310 -5.305 -6.844 1.00 82.06 122 SER A C 1
ATOM 944 O O . SER A 1 122 ? 12.190 -5.086 -7.301 1.00 82.06 122 SER A O 1
ATOM 946 N N . ALA A 1 123 ? 13.583 -5.170 -5.544 1.00 78.94 123 ALA A N 1
ATOM 947 C CA . ALA A 1 123 ? 12.612 -4.704 -4.558 1.00 78.94 123 ALA A CA 1
ATOM 948 C C . ALA A 1 123 ? 12.355 -3.185 -4.625 1.00 78.94 123 ALA A C 1
ATOM 950 O O . ALA A 1 123 ? 11.470 -2.691 -3.931 1.00 78.94 123 ALA A O 1
ATOM 951 N N . ARG A 1 124 ? 13.116 -2.437 -5.442 1.00 83.94 124 ARG A N 1
ATOM 952 C CA . ARG A 1 124 ? 13.011 -0.976 -5.620 1.00 83.94 124 ARG A CA 1
ATOM 953 C C . ARG A 1 124 ? 12.916 -0.187 -4.298 1.00 83.94 124 ARG A C 1
ATOM 955 O O . ARG A 1 124 ? 12.023 0.655 -4.155 1.00 83.94 124 ARG A O 1
ATOM 962 N N . PRO A 1 125 ? 13.839 -0.396 -3.335 1.00 82.88 125 PRO A N 1
ATOM 963 C CA . PRO A 1 125 ? 13.831 0.354 -2.079 1.00 82.88 125 PRO A CA 1
ATOM 964 C C . PRO A 1 125 ? 13.954 1.868 -2.313 1.00 82.88 125 PRO A C 1
ATOM 966 O O . PRO A 1 125 ? 13.377 2.649 -1.569 1.00 82.88 125 PRO A O 1
ATOM 969 N N . ASP A 1 126 ? 14.606 2.293 -3.402 1.00 83.81 126 ASP A N 1
ATOM 970 C CA . ASP A 1 126 ? 14.686 3.693 -3.828 1.00 83.81 126 ASP A CA 1
ATOM 971 C C . ASP A 1 126 ? 13.307 4.318 -4.100 1.00 83.81 126 ASP A C 1
ATOM 973 O O . ASP A 1 126 ? 13.055 5.470 -3.737 1.00 83.81 126 ASP A O 1
ATOM 977 N N . ALA A 1 127 ? 12.407 3.563 -4.734 1.00 81.12 127 ALA A N 1
ATOM 978 C CA . ALA A 1 127 ? 11.057 4.014 -5.043 1.00 81.12 127 ALA A CA 1
ATOM 979 C C . ALA A 1 127 ? 10.180 4.028 -3.784 1.00 81.12 127 ALA A C 1
ATOM 981 O O . ALA A 1 127 ? 9.411 4.970 -3.592 1.00 81.12 127 ALA A O 1
ATOM 982 N N . VAL A 1 128 ? 10.350 3.032 -2.906 1.00 82.44 128 VAL A N 1
ATOM 983 C CA . VAL A 1 128 ? 9.681 2.965 -1.598 1.00 82.44 128 VAL A CA 1
ATOM 984 C C . VAL A 1 128 ? 10.073 4.164 -0.732 1.00 82.44 128 VAL A C 1
ATOM 986 O O . VAL A 1 128 ? 9.199 4.903 -0.284 1.00 82.44 128 VAL A O 1
ATOM 989 N N . SER A 1 129 ? 11.371 4.425 -0.556 1.00 81.44 129 SER A N 1
ATOM 990 C CA . SER A 1 129 ? 11.851 5.560 0.240 1.00 81.44 129 SER A CA 1
ATOM 991 C C . SER A 1 129 ? 11.360 6.896 -0.318 1.00 81.44 129 SER A C 1
ATOM 993 O O . SER A 1 129 ? 10.859 7.726 0.436 1.00 81.44 129 SER A O 1
ATOM 995 N N . LYS A 1 130 ? 11.418 7.103 -1.642 1.00 78.12 130 LYS A N 1
ATOM 996 C CA . LYS A 1 130 ? 10.884 8.323 -2.275 1.00 78.12 130 LYS A CA 1
ATOM 997 C C . LYS A 1 130 ? 9.387 8.504 -2.045 1.00 78.12 130 LYS A C 1
ATOM 999 O O . LYS A 1 130 ? 8.938 9.639 -1.900 1.00 78.12 130 LYS A O 1
ATOM 1004 N N . ALA A 1 131 ? 8.618 7.418 -2.049 1.00 72.62 131 ALA A N 1
ATOM 1005 C CA . ALA A 1 131 ? 7.193 7.487 -1.776 1.00 72.62 131 ALA A CA 1
ATOM 1006 C C . ALA A 1 131 ? 6.923 7.891 -0.324 1.00 72.62 131 ALA A C 1
ATOM 1008 O O . ALA A 1 131 ? 6.104 8.770 -0.095 1.00 72.62 131 ALA A O 1
ATOM 1009 N N . LEU A 1 132 ? 7.653 7.324 0.638 1.00 72.94 132 LEU A N 1
ATOM 1010 C CA . LEU A 1 132 ? 7.476 7.631 2.060 1.00 72.94 132 LEU A CA 1
ATOM 1011 C C . LEU A 1 132 ? 7.895 9.070 2.415 1.00 72.94 132 LEU A C 1
ATOM 1013 O O . LEU A 1 132 ? 7.193 9.737 3.169 1.00 72.94 132 LEU A O 1
ATOM 1017 N N . VAL A 1 133 ? 8.969 9.596 1.813 1.00 72.56 133 VAL A N 1
ATOM 1018 C CA . VAL A 1 133 ? 9.456 10.973 2.060 1.00 72.56 133 VAL A CA 1
ATOM 1019 C C . VAL A 1 133 ? 8.483 12.051 1.557 1.00 72.56 133 VAL A C 1
ATOM 1021 O O . VAL A 1 133 ? 8.444 13.153 2.099 1.00 72.56 133 VAL A O 1
ATOM 1024 N N . LYS A 1 134 ? 7.646 11.754 0.553 1.00 66.19 134 LYS A N 1
ATOM 1025 C CA . LYS A 1 134 ? 6.635 12.700 0.036 1.00 66.19 134 LYS A CA 1
ATOM 1026 C C . LYS A 1 134 ? 5.478 12.973 1.005 1.00 66.19 134 LYS A C 1
ATOM 1028 O O . LYS A 1 134 ? 4.620 13.797 0.688 1.00 66.19 134 LYS A O 1
ATOM 1033 N N . PHE A 1 135 ? 5.455 12.332 2.172 1.00 62.06 135 PHE A N 1
ATOM 1034 C CA . PHE A 1 135 ? 4.473 12.573 3.223 1.00 62.06 135 PHE A CA 1
ATOM 1035 C C . PHE A 1 135 ? 5.127 13.292 4.414 1.00 62.06 135 PHE A C 1
ATOM 1037 O O . PHE A 1 135 ? 5.397 12.659 5.423 1.00 62.06 135 PHE A O 1
ATOM 1044 N N . PRO A 1 136 ? 5.358 14.618 4.354 1.00 46.41 136 PRO A N 1
ATOM 1045 C CA . PRO A 1 136 ? 5.989 15.377 5.441 1.00 46.41 136 PRO A CA 1
ATOM 1046 C C . PRO A 1 136 ? 5.116 15.548 6.700 1.00 46.41 136 PRO A C 1
ATOM 1048 O O . PRO A 1 136 ? 5.523 16.232 7.630 1.00 46.41 136 PRO A O 1
ATOM 1051 N N . GLN A 1 137 ? 3.929 14.938 6.771 1.00 45.59 137 GLN A N 1
ATOM 1052 C CA . GLN A 1 137 ? 3.107 14.936 7.990 1.00 45.59 137 GLN A CA 1
ATOM 1053 C C . GLN A 1 137 ? 3.512 13.776 8.913 1.00 45.59 137 GLN A C 1
ATOM 1055 O O . GLN A 1 137 ? 2.712 12.885 9.186 1.00 45.59 137 GLN A O 1
ATOM 1060 N N . PHE A 1 138 ? 4.774 13.799 9.341 1.00 46.31 138 PHE A N 1
ATOM 1061 C CA . PHE A 1 138 ? 5.335 12.990 10.432 1.00 46.31 138 PHE A CA 1
ATOM 1062 C C . PHE A 1 138 ? 5.934 13.893 11.531 1.00 46.31 138 PHE A C 1
ATOM 1064 O O . PHE A 1 138 ? 6.919 13.529 12.168 1.00 46.31 138 PHE A O 1
ATOM 1071 N N . ALA A 1 139 ? 5.359 15.081 11.727 1.00 32.19 139 ALA A N 1
ATOM 1072 C CA . ALA A 1 139 ? 5.630 15.954 12.865 1.00 32.19 139 ALA A CA 1
ATOM 1073 C C . ALA A 1 139 ? 4.314 16.261 13.581 1.00 32.1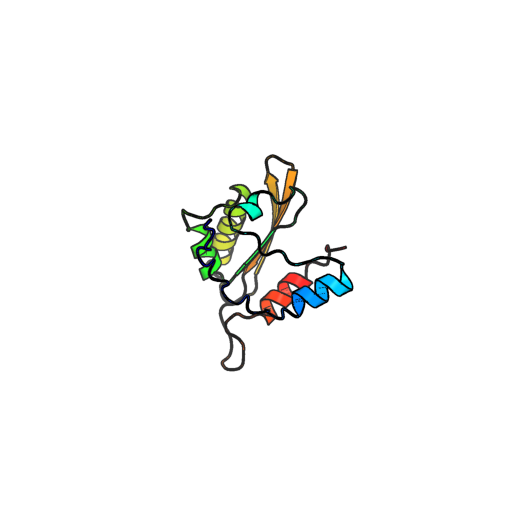9 139 ALA A C 1
ATOM 1075 O O . ALA A 1 139 ? 3.329 16.556 12.861 1.00 32.19 139 ALA A O 1
#